Protein AF-A0A0F9CHX7-F1 (afdb_monomer)

Sequence (173 aa):
MADRIAWSENNPEAFAGLHNLRKRIVVIFDEASRIADKIWEVTDGALTDENTEIIWLAFGNPTRNTGRFKECFGRLKHRWKTFQIDSRTVEGTNKEQIAKEVEDYGGENEDHVKIWIRGLFPSQSSRQFIPSDLVEAARKYKALAYDTLPKILSVDVARFGDDQTVIGTRQGR

Nearest PDB structures (foldseek):
  5oe8-assembly2_B  TM=7.109E-01  e=9.952E-02  Deep-sea thermophilic phage D6E
  5oeb-assembly6_F  TM=6.816E-01  e=3.304E-01  Deep-sea thermophilic phage D6E
  5m3k-assembly1_A  TM=2.880E-01  e=4.996E+00  Pseudomonas fluorescens

Secondary structure (DSSP, 8-state):
--------TT-GGGGTT---TTSEEEEEESSTTTS-HHHHHHHHHHT--TT-EEEEEE-S----SSSHHHHHHTTTGGG-------GGGSTT--HHHHHHHHHHTTSTTSHHHHHHTS----S--TT-SS-HHHHHHHHH---TTGGGSPEEEEEE---SSSPPPEEEEEE--

Structure (mmCIF, N/CA/C/O backbone):
data_AF-A0A0F9CHX7-F1
#
_entry.id   AF-A0A0F9CHX7-F1
#
loop_
_atom_site.group_PDB
_atom_site.id
_atom_site.type_symbol
_atom_site.label_atom_id
_atom_site.label_alt_id
_atom_site.label_comp_id
_atom_site.label_asym_id
_atom_site.label_entity_id
_atom_site.label_seq_id
_atom_site.pdbx_PDB_ins_code
_atom_site.Cartn_x
_atom_site.Cartn_y
_atom_site.Cartn_z
_atom_site.occupancy
_atom_site.B_iso_or_equiv
_atom_site.auth_seq_id
_atom_site.auth_comp_id
_atom_site.auth_asym_id
_atom_site.auth_atom_id
_atom_site.pdbx_PDB_model_num
ATOM 1 N N . MET A 1 1 ? -9.744 11.453 29.120 1.00 34.69 1 MET A N 1
ATOM 2 C CA . MET A 1 1 ? -9.101 10.187 29.523 1.00 34.69 1 MET A CA 1
ATOM 3 C C . MET A 1 1 ? -8.847 9.415 28.241 1.00 34.69 1 MET A C 1
ATOM 5 O O . MET A 1 1 ? -9.799 9.216 27.500 1.00 34.69 1 MET A O 1
ATOM 9 N N . ALA A 1 2 ? -7.585 9.161 27.898 1.00 38.44 2 ALA A N 1
ATOM 10 C CA . ALA A 1 2 ? -7.207 8.426 26.694 1.00 38.44 2 ALA A CA 1
ATOM 11 C C . ALA A 1 2 ? -6.708 7.055 27.146 1.00 38.44 2 ALA A C 1
ATOM 13 O O . ALA A 1 2 ? -5.651 6.980 27.776 1.00 38.44 2 ALA A O 1
ATOM 14 N N . ASP A 1 3 ? -7.489 6.010 26.883 1.00 39.06 3 ASP A N 1
ATOM 15 C CA . ASP A 1 3 ? -7.063 4.642 27.150 1.00 39.06 3 ASP A CA 1
ATOM 16 C C . ASP A 1 3 ? -6.022 4.242 26.107 1.00 39.06 3 ASP A C 1
ATOM 18 O O . ASP A 1 3 ? -6.258 4.293 24.900 1.00 39.06 3 ASP A O 1
ATOM 22 N N . ARG A 1 4 ? -4.824 3.914 26.592 1.00 43.19 4 ARG A N 1
ATOM 23 C CA . ARG A 1 4 ? -3.695 3.460 25.782 1.00 43.19 4 ARG A CA 1
ATOM 24 C C . ARG A 1 4 ? -3.488 1.985 26.072 1.00 43.19 4 ARG A C 1
ATOM 26 O O . ARG A 1 4 ? -2.880 1.637 27.078 1.00 43.19 4 ARG A O 1
ATOM 33 N N . ILE A 1 5 ? -4.015 1.131 25.204 1.00 49.69 5 ILE A N 1
ATOM 34 C CA . ILE A 1 5 ? -3.837 -0.317 25.295 1.00 49.69 5 ILE A CA 1
ATOM 35 C C . ILE A 1 5 ? -2.722 -0.702 24.319 1.00 49.69 5 ILE A C 1
ATOM 37 O O . ILE A 1 5 ? -2.861 -0.516 23.112 1.00 49.69 5 ILE A O 1
ATOM 41 N N . ALA A 1 6 ? -1.599 -1.195 24.845 1.00 45.97 6 ALA A N 1
ATOM 42 C CA . ALA A 1 6 ? -0.525 -1.773 24.041 1.00 45.97 6 ALA A CA 1
ATOM 43 C C . ALA A 1 6 ? -0.896 -3.214 23.653 1.00 45.97 6 ALA A C 1
ATOM 45 O O . ALA A 1 6 ? -1.376 -3.978 24.491 1.00 45.97 6 ALA A O 1
ATOM 46 N N . TRP A 1 7 ? -0.704 -3.573 22.382 1.00 53.59 7 TRP A N 1
ATOM 47 C CA . TRP A 1 7 ? -1.154 -4.855 21.836 1.00 53.59 7 TRP A CA 1
ATOM 48 C C . TRP A 1 7 ? -0.125 -5.974 22.068 1.00 53.59 7 TRP A C 1
ATOM 50 O O . TRP A 1 7 ? 1.079 -5.744 21.959 1.00 53.59 7 TRP A O 1
ATOM 60 N N . SER A 1 8 ? -0.593 -7.196 22.340 1.00 43.31 8 SER A N 1
ATOM 61 C CA . SER A 1 8 ? 0.200 -8.425 22.210 1.00 43.31 8 SER A CA 1
ATOM 62 C C . SER A 1 8 ? -0.628 -9.484 21.484 1.00 43.31 8 SER A C 1
ATOM 64 O O . SER A 1 8 ? -1.848 -9.527 21.639 1.00 43.31 8 SER A O 1
ATOM 66 N N . GLU A 1 9 ? 0.033 -10.345 20.707 1.00 47.56 9 GLU A N 1
ATOM 67 C CA . GLU A 1 9 ? -0.579 -11.428 19.912 1.00 47.56 9 GLU A CA 1
ATOM 68 C C . GLU A 1 9 ? -1.498 -12.352 20.727 1.00 47.56 9 GLU A C 1
ATOM 70 O O . GLU A 1 9 ? -2.422 -12.959 20.188 1.00 47.56 9 GLU A O 1
ATOM 75 N N . ASN A 1 10 ? -1.301 -12.375 22.046 1.00 46.16 10 ASN A N 1
ATOM 76 C CA . ASN A 1 10 ? -2.033 -13.204 22.991 1.00 46.16 10 ASN A CA 1
ATOM 77 C C . ASN A 1 10 ? -3.278 -12.535 23.594 1.00 46.16 10 ASN A C 1
ATOM 79 O O . ASN A 1 10 ? -3.946 -13.177 24.399 1.00 46.16 10 ASN A O 1
ATOM 83 N N . ASN A 1 11 ? -3.595 -11.272 23.269 1.00 48.84 11 ASN A N 1
ATOM 84 C CA . ASN A 1 11 ? -4.742 -10.590 23.884 1.00 48.84 11 ASN A CA 1
ATOM 85 C C . ASN A 1 11 ? -5.607 -9.743 22.919 1.00 48.84 11 ASN A C 1
ATOM 87 O O . ASN A 1 11 ? -5.777 -8.538 23.128 1.00 48.84 11 ASN A O 1
ATOM 91 N N . PRO A 1 12 ? -6.183 -10.352 21.863 1.00 50.16 12 PRO A N 1
ATOM 92 C CA . PRO A 1 12 ? -7.081 -9.669 20.925 1.00 50.16 12 PRO A CA 1
ATOM 93 C C . PRO A 1 12 ? -8.425 -9.233 21.545 1.00 50.16 12 PRO A C 1
ATOM 95 O O . PRO A 1 12 ? -9.064 -8.321 21.025 1.00 50.16 12 PRO A O 1
ATOM 98 N N . GLU A 1 13 ? -8.858 -9.840 22.656 1.00 44.09 13 GLU A N 1
ATOM 99 C CA . GLU A 1 13 ? -10.178 -9.599 23.271 1.00 44.09 13 GLU A CA 1
ATOM 100 C C . GLU A 1 13 ? -10.299 -8.254 24.002 1.00 44.09 13 GLU A C 1
ATOM 102 O O . GLU A 1 13 ? -11.408 -7.750 24.179 1.00 44.09 13 GLU A O 1
ATOM 107 N N . ALA A 1 14 ? -9.179 -7.618 24.365 1.00 49.12 14 ALA A N 1
ATOM 108 C CA . ALA A 1 14 ? -9.171 -6.342 25.089 1.00 49.12 14 ALA A CA 1
ATOM 109 C C . ALA A 1 14 ? -9.849 -5.184 24.322 1.00 49.12 14 ALA A C 1
ATOM 111 O O . ALA A 1 14 ? -10.151 -4.148 24.912 1.00 49.12 14 ALA A O 1
ATOM 112 N N . PHE A 1 15 ? -10.098 -5.350 23.018 1.00 49.56 15 PHE A N 1
ATOM 113 C CA . PHE A 1 15 ? -10.690 -4.327 22.156 1.00 49.56 15 PHE A CA 1
ATOM 114 C C . PHE A 1 15 ? -12.214 -4.462 21.985 1.00 49.56 15 PHE A C 1
ATOM 116 O O . PHE A 1 15 ? -12.889 -3.464 21.747 1.00 49.56 15 PHE A O 1
ATOM 123 N N . ALA A 1 16 ? -12.780 -5.665 22.149 1.00 46.00 16 ALA A N 1
ATOM 124 C CA . ALA A 1 16 ? -14.199 -5.933 21.877 1.00 46.00 16 ALA A CA 1
ATOM 125 C C . ALA A 1 16 ? -15.165 -5.275 22.887 1.00 46.00 16 ALA A C 1
ATOM 127 O O . ALA A 1 16 ? -16.362 -5.189 22.633 1.00 46.00 16 ALA A O 1
ATOM 128 N N . GLY A 1 17 ? -14.653 -4.806 24.031 1.00 44.22 17 GLY A N 1
ATOM 129 C CA . GLY A 1 17 ? -15.446 -4.228 25.122 1.00 44.22 17 GLY A CA 1
ATOM 130 C C . GLY A 1 17 ? -15.518 -2.699 25.157 1.00 44.22 17 GLY A C 1
ATOM 131 O O . GLY A 1 17 ? -16.089 -2.145 26.098 1.00 44.22 17 GLY A O 1
ATOM 132 N N . LEU A 1 18 ? -14.935 -1.990 24.187 1.00 51.56 18 LEU A N 1
ATOM 133 C CA . LEU A 1 18 ? -14.929 -0.526 24.180 1.00 51.56 18 LEU A CA 1
ATOM 134 C C . LEU A 1 18 ? -16.285 0.035 23.708 1.00 51.56 18 LEU A C 1
ATOM 136 O O . LEU A 1 18 ? -16.424 0.500 22.582 1.00 51.56 18 LEU A O 1
ATOM 140 N N . HIS A 1 19 ? -17.280 0.033 24.601 1.00 46.84 19 HIS A N 1
ATOM 141 C CA . HIS A 1 19 ? -18.497 0.843 24.479 1.00 46.84 19 HIS A CA 1
ATOM 142 C C . HIS A 1 19 ? -18.114 2.334 24.495 1.00 46.84 19 HIS A C 1
ATOM 144 O O . HIS A 1 19 ? -17.964 2.944 25.557 1.00 46.84 19 HIS A O 1
ATOM 150 N N . ASN A 1 20 ? -17.914 2.919 23.313 1.00 53.94 20 ASN A N 1
ATOM 151 C CA . ASN A 1 20 ? -17.310 4.240 23.138 1.00 53.94 20 ASN A CA 1
ATOM 152 C C . ASN A 1 20 ? -18.245 5.281 22.511 1.00 53.94 20 ASN A C 1
ATOM 154 O O . ASN A 1 20 ? -17.758 6.338 22.114 1.00 53.94 20 ASN A O 1
ATOM 158 N N . LEU A 1 21 ? -19.564 5.042 22.520 1.00 49.69 21 LEU A N 1
ATOM 159 C CA . LEU A 1 21 ? -20.617 5.981 22.111 1.00 49.69 21 LEU A CA 1
ATOM 160 C C . LEU A 1 21 ? -20.237 7.449 22.402 1.00 49.69 21 LEU A C 1
ATOM 162 O O . LEU A 1 21 ? -20.173 7.876 23.560 1.00 49.69 21 LEU A O 1
ATOM 166 N N . ARG A 1 22 ? -20.018 8.222 21.324 1.00 55.50 22 ARG A N 1
ATOM 167 C CA . ARG A 1 22 ? -19.648 9.659 21.287 1.00 55.50 22 ARG A CA 1
ATOM 168 C C . ARG A 1 22 ? -18.199 10.029 21.638 1.00 55.50 22 ARG A C 1
ATOM 170 O O . ARG A 1 22 ? -17.910 11.213 21.823 1.00 55.50 22 ARG A O 1
ATOM 177 N N . LYS A 1 23 ? -17.274 9.076 21.734 1.00 68.69 23 LYS A N 1
ATOM 178 C CA . LYS A 1 23 ? -15.835 9.344 21.910 1.00 68.69 23 LYS A CA 1
ATOM 179 C C . LYS A 1 23 ? -15.087 9.196 20.582 1.00 68.69 23 LYS A C 1
ATOM 181 O O . LYS A 1 23 ? -15.638 8.744 19.586 1.00 68.69 23 LYS A O 1
ATOM 186 N N . ARG A 1 24 ? -13.824 9.631 20.558 1.00 75.12 24 ARG A N 1
ATOM 187 C CA . ARG A 1 24 ? -12.912 9.398 19.430 1.00 75.12 24 ARG A CA 1
ATOM 188 C C . ARG A 1 24 ? -12.082 8.158 19.704 1.00 75.12 24 ARG A C 1
ATOM 190 O O . ARG A 1 24 ? -11.469 8.078 20.769 1.00 75.12 24 ARG A O 1
ATOM 197 N N . ILE A 1 25 ? -12.014 7.249 18.743 1.00 81.00 25 ILE A N 1
ATOM 198 C CA . ILE A 1 25 ? -11.085 6.122 18.775 1.00 81.00 25 ILE A CA 1
ATOM 199 C C . ILE A 1 25 ? -9.939 6.441 17.825 1.00 81.00 25 ILE A C 1
ATOM 201 O O . ILE A 1 25 ? -10.162 6.744 16.655 1.00 81.00 25 ILE A O 1
ATOM 205 N N . VAL A 1 26 ? -8.709 6.373 18.332 1.00 85.94 26 VAL A N 1
ATOM 206 C CA . VAL A 1 26 ? -7.505 6.513 17.513 1.00 85.94 26 VAL A CA 1
ATOM 207 C C . VAL A 1 26 ? -6.756 5.192 17.542 1.00 85.94 26 VAL A C 1
ATOM 209 O O . VAL A 1 26 ? -6.293 4.768 18.599 1.00 85.94 26 VAL A O 1
ATOM 212 N N . VAL A 1 27 ? -6.636 4.554 16.382 1.00 88.88 27 VAL A N 1
ATOM 213 C CA . VAL A 1 27 ? -5.832 3.344 16.200 1.00 88.88 27 VAL A CA 1
ATOM 214 C C . VAL A 1 27 ? -4.592 3.706 15.409 1.00 88.88 27 VAL A C 1
ATOM 216 O O . VAL A 1 27 ? -4.687 4.325 14.350 1.00 88.88 27 VAL A O 1
ATOM 219 N N . ILE A 1 28 ? -3.429 3.320 15.925 1.00 91.88 28 ILE A N 1
ATOM 220 C CA . ILE A 1 28 ? -2.144 3.590 15.293 1.00 91.88 28 ILE A CA 1
ATOM 221 C C . ILE A 1 28 ? -1.411 2.277 15.075 1.00 91.88 28 ILE A C 1
ATOM 223 O O . ILE A 1 28 ? -1.062 1.587 16.029 1.00 91.88 28 ILE A O 1
ATOM 227 N N . PHE A 1 29 ? -1.178 1.956 13.810 1.00 94.19 29 PHE A N 1
ATOM 228 C CA . PHE A 1 29 ? -0.347 0.846 13.376 1.00 94.19 29 PHE A CA 1
ATOM 229 C C . PHE A 1 29 ? 1.001 1.388 12.918 1.00 94.19 29 PHE A C 1
ATOM 231 O O . PHE A 1 29 ? 1.084 2.040 11.875 1.00 94.19 29 PHE A O 1
ATOM 238 N N . ASP A 1 30 ? 2.032 1.092 13.704 1.00 92.94 30 ASP A N 1
ATOM 239 C CA . ASP A 1 30 ? 3.429 1.267 13.319 1.00 92.94 30 ASP A CA 1
ATOM 240 C C . ASP A 1 30 ? 3.961 -0.023 12.678 1.00 92.94 30 ASP A C 1
ATOM 242 O O . ASP A 1 30 ? 3.494 -1.119 12.987 1.00 92.94 30 ASP A O 1
ATOM 246 N N . GLU A 1 31 ? 4.896 0.105 11.740 1.00 93.44 31 GLU A N 1
ATOM 247 C CA . GLU A 1 31 ? 5.365 -0.979 10.870 1.00 93.44 31 GLU A CA 1
ATOM 248 C C . GLU A 1 31 ? 4.225 -1.820 10.260 1.00 93.44 31 GLU A C 1
ATOM 250 O O . GLU A 1 31 ? 4.291 -3.050 10.161 1.00 93.44 31 GLU A O 1
ATOM 255 N N . ALA A 1 32 ? 3.171 -1.147 9.798 1.00 94.31 32 ALA A N 1
ATOM 256 C CA . ALA A 1 32 ? 1.907 -1.758 9.396 1.00 94.31 32 ALA A CA 1
ATOM 257 C C . ALA A 1 32 ? 2.040 -2.889 8.354 1.00 94.31 32 ALA A C 1
ATOM 259 O O . ALA A 1 32 ? 1.231 -3.815 8.335 1.00 94.31 32 ALA A O 1
ATOM 260 N N . SER A 1 33 ? 3.085 -2.870 7.520 1.00 92.75 33 SER A N 1
ATOM 261 C CA . SER A 1 33 ? 3.376 -3.941 6.555 1.00 92.75 33 SER A CA 1
ATOM 262 C C . SER A 1 33 ? 3.723 -5.293 7.196 1.00 92.75 33 SER A C 1
ATOM 264 O O . SER A 1 33 ? 3.651 -6.311 6.505 1.00 92.75 33 SER A O 1
ATOM 266 N N . ARG A 1 34 ? 4.155 -5.325 8.462 1.00 90.50 34 ARG A N 1
ATOM 267 C CA . ARG A 1 34 ? 4.530 -6.556 9.179 1.00 90.50 34 ARG A CA 1
ATOM 268 C C . ARG A 1 34 ? 3.408 -7.104 10.056 1.00 90.50 34 ARG A C 1
ATOM 270 O O . ARG A 1 34 ? 3.425 -8.303 10.339 1.00 90.50 34 ARG A O 1
ATOM 277 N N . ILE A 1 35 ? 2.444 -6.260 10.424 1.00 91.25 35 ILE A N 1
ATOM 278 C CA . ILE A 1 35 ? 1.266 -6.630 11.214 1.00 91.25 35 ILE A CA 1
ATOM 279 C C . ILE A 1 35 ? 0.466 -7.706 10.469 1.00 91.25 35 ILE A C 1
ATOM 281 O O . ILE A 1 35 ? 0.143 -7.545 9.292 1.00 91.25 35 ILE A O 1
ATOM 285 N N . ALA A 1 36 ? 0.162 -8.808 11.157 1.00 91.00 36 ALA A N 1
ATOM 286 C CA . ALA A 1 36 ? -0.567 -9.939 10.594 1.00 91.00 36 ALA A CA 1
ATOM 287 C C . ALA A 1 36 ? -2.021 -9.575 10.249 1.00 91.00 36 ALA A C 1
ATOM 289 O O . ALA A 1 36 ? -2.681 -8.875 11.015 1.00 91.00 36 ALA A O 1
ATOM 290 N N . ASP A 1 37 ? -2.541 -10.110 9.140 1.00 91.88 37 ASP A N 1
ATOM 291 C CA . ASP A 1 37 ? -3.883 -9.797 8.617 1.00 91.88 37 ASP A CA 1
ATOM 292 C C . ASP A 1 37 ? -4.999 -10.024 9.651 1.00 91.88 37 ASP A C 1
ATOM 294 O O . ASP A 1 37 ? -5.898 -9.197 9.777 1.00 91.88 37 ASP A O 1
ATOM 298 N N . LYS A 1 38 ? -4.874 -11.053 10.498 1.00 87.69 38 LYS A N 1
ATOM 299 C CA . LYS A 1 38 ? -5.817 -11.326 11.595 1.00 87.69 38 LYS A CA 1
ATOM 300 C C . LYS A 1 38 ? -5.978 -10.145 12.564 1.00 87.69 38 LYS A C 1
ATOM 302 O O . LYS A 1 38 ? -7.068 -9.901 13.068 1.00 87.69 38 LYS A O 1
ATOM 307 N N . ILE A 1 39 ? -4.909 -9.392 12.825 1.00 86.94 39 ILE A N 1
ATOM 308 C CA . ILE A 1 39 ? -4.949 -8.217 13.712 1.00 86.94 39 ILE A CA 1
ATOM 309 C C . ILE A 1 39 ? -5.779 -7.107 13.068 1.00 86.94 39 ILE A C 1
ATOM 311 O O . ILE A 1 39 ? -6.576 -6.446 13.735 1.00 86.94 39 ILE A O 1
ATOM 315 N N . TRP A 1 40 ? -5.627 -6.925 11.757 1.00 92.06 40 TRP A N 1
ATOM 316 C CA . TRP A 1 40 ? -6.438 -5.981 11.006 1.00 92.06 40 TRP A CA 1
ATOM 317 C C . TRP A 1 40 ? -7.912 -6.371 10.996 1.00 92.06 40 TRP A C 1
ATOM 319 O O . TRP A 1 40 ? -8.748 -5.492 11.150 1.00 92.06 40 TRP A O 1
ATOM 329 N N . GLU A 1 41 ? -8.233 -7.656 10.833 1.00 88.75 41 GLU A N 1
ATOM 330 C CA . GLU A 1 41 ? -9.614 -8.156 10.861 1.00 88.75 41 GLU A CA 1
ATOM 331 C C . GLU A 1 41 ? -10.275 -7.917 12.222 1.00 88.75 41 GLU A C 1
ATOM 333 O O . GLU A 1 41 ? -11.380 -7.381 12.284 1.00 88.75 41 GLU A O 1
ATOM 338 N N . VAL A 1 42 ? -9.575 -8.241 13.316 1.00 85.25 42 VAL A N 1
ATOM 339 C CA . VAL A 1 42 ? -10.058 -7.980 14.683 1.00 85.25 42 VAL A CA 1
ATOM 340 C C . VAL A 1 42 ? -10.280 -6.484 14.906 1.00 85.25 42 VAL A C 1
ATOM 342 O O . VAL A 1 42 ? -11.294 -6.086 15.475 1.00 85.25 42 VAL A O 1
ATOM 345 N N . THR A 1 43 ? -9.356 -5.649 14.426 1.00 86.75 43 THR A N 1
ATOM 346 C CA . THR A 1 43 ? -9.459 -4.190 14.549 1.00 86.75 43 THR A CA 1
ATOM 347 C C . THR A 1 43 ? -10.638 -3.650 13.740 1.00 86.75 43 THR A C 1
ATOM 349 O O . THR A 1 43 ? -11.426 -2.877 14.269 1.00 86.75 43 THR A O 1
ATOM 352 N N . ASP A 1 44 ? -10.812 -4.089 12.492 1.00 87.00 44 ASP A N 1
ATOM 353 C CA . ASP A 1 44 ? -11.935 -3.684 11.633 1.00 87.00 44 ASP A CA 1
ATOM 354 C C . ASP A 1 44 ? -13.281 -4.063 12.274 1.00 87.00 44 ASP A C 1
ATOM 356 O O . ASP A 1 44 ? -14.194 -3.243 12.319 1.00 87.00 44 ASP A O 1
ATOM 360 N N . GLY A 1 45 ? -13.383 -5.266 12.854 1.00 83.44 45 GLY A N 1
ATOM 361 C CA . GLY A 1 45 ? -14.586 -5.722 13.555 1.00 83.44 45 GLY A CA 1
ATOM 362 C C . GLY A 1 45 ? -14.909 -4.909 14.810 1.00 83.44 45 GLY A C 1
ATOM 363 O O . GLY A 1 45 ? -16.076 -4.623 15.080 1.00 83.44 45 GLY A O 1
ATOM 364 N N . ALA A 1 46 ? -13.890 -4.489 15.557 1.00 79.38 46 ALA A N 1
ATOM 365 C CA . ALA A 1 46 ? -14.079 -3.742 16.794 1.00 79.38 46 ALA A CA 1
ATOM 366 C C . ALA A 1 46 ? -14.288 -2.227 16.585 1.00 79.38 46 ALA A C 1
ATOM 368 O O . ALA A 1 46 ? -14.685 -1.519 17.508 1.00 79.38 46 ALA A O 1
ATOM 369 N N . LEU A 1 47 ? -14.068 -1.725 15.367 1.00 79.44 47 LEU A N 1
ATOM 370 C CA . LEU A 1 47 ? -14.299 -0.334 14.965 1.00 79.44 47 LEU A CA 1
ATOM 371 C C . LEU A 1 47 ? -15.688 -0.119 14.329 1.00 79.44 47 LEU A C 1
ATOM 373 O O . LEU A 1 47 ? -15.862 0.753 13.484 1.00 79.44 47 LEU A O 1
ATOM 377 N N . THR A 1 48 ? -16.692 -0.901 14.726 1.00 71.62 48 THR A N 1
ATOM 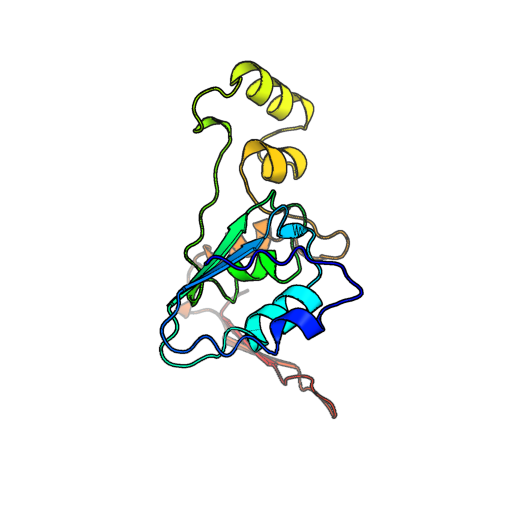378 C CA . THR A 1 48 ? -18.053 -0.860 14.151 1.00 71.62 48 THR A CA 1
ATOM 379 C C . THR A 1 48 ? -19.071 -0.070 14.988 1.00 71.62 48 THR A C 1
ATOM 381 O O . THR A 1 48 ? -20.271 -0.161 14.745 1.00 71.62 48 THR A O 1
ATOM 384 N N . ASP A 1 49 ? -18.612 0.731 15.954 1.00 70.56 49 ASP A N 1
ATOM 385 C CA . ASP A 1 49 ? -19.478 1.471 16.882 1.00 70.56 49 ASP A CA 1
ATOM 386 C C . ASP A 1 49 ? -20.181 2.676 16.224 1.00 70.56 49 ASP A C 1
ATOM 388 O O . ASP A 1 49 ? -19.565 3.489 15.525 1.00 70.56 49 ASP A O 1
ATOM 392 N N . GLU A 1 50 ? -21.485 2.819 16.470 1.00 65.81 50 GLU A N 1
ATOM 393 C CA . GLU A 1 50 ? -22.286 3.918 15.932 1.00 65.81 50 GLU A CA 1
ATOM 394 C C . GLU A 1 50 ? -22.000 5.234 16.670 1.00 65.81 50 GLU A C 1
ATOM 396 O O . GLU A 1 50 ? -21.882 5.287 17.893 1.00 65.81 50 GLU A O 1
ATOM 401 N N . ASN A 1 51 ? -21.977 6.349 15.930 1.00 67.06 51 ASN A N 1
ATOM 402 C CA . ASN A 1 51 ? -21.727 7.695 16.471 1.00 67.06 51 ASN A CA 1
ATOM 403 C C . ASN A 1 51 ? -20.352 7.867 17.151 1.00 67.06 51 ASN A C 1
ATOM 405 O O . ASN A 1 51 ? -20.204 8.700 18.053 1.00 67.06 51 ASN A O 1
ATOM 409 N N . THR A 1 52 ? -19.349 7.118 16.694 1.00 71.69 52 THR A N 1
ATOM 410 C CA . THR A 1 52 ? -17.964 7.185 17.170 1.00 71.69 52 THR A CA 1
ATOM 411 C C . THR A 1 52 ? -17.050 7.653 16.034 1.00 71.69 52 THR A C 1
ATOM 413 O O . THR A 1 52 ? -17.103 7.148 14.915 1.00 71.69 52 THR A O 1
ATOM 416 N N . GLU A 1 53 ? -16.225 8.671 16.291 1.00 78.62 53 GLU A N 1
ATOM 417 C CA . GLU A 1 53 ? -15.262 9.169 15.300 1.00 78.62 53 GLU A CA 1
ATOM 418 C C . GLU A 1 53 ? -14.006 8.293 15.355 1.00 78.62 53 GLU A C 1
ATOM 420 O O . GLU A 1 53 ? -13.303 8.257 16.368 1.00 78.62 53 GLU A O 1
ATOM 425 N N . ILE A 1 54 ? -13.738 7.572 14.267 1.00 84.19 54 ILE A N 1
ATOM 426 C CA . ILE A 1 54 ? -12.640 6.609 14.178 1.00 84.19 54 ILE A CA 1
ATOM 427 C C . ILE A 1 54 ? -11.529 7.187 13.308 1.00 84.19 54 ILE A C 1
ATOM 429 O O . ILE A 1 54 ? -11.728 7.489 12.132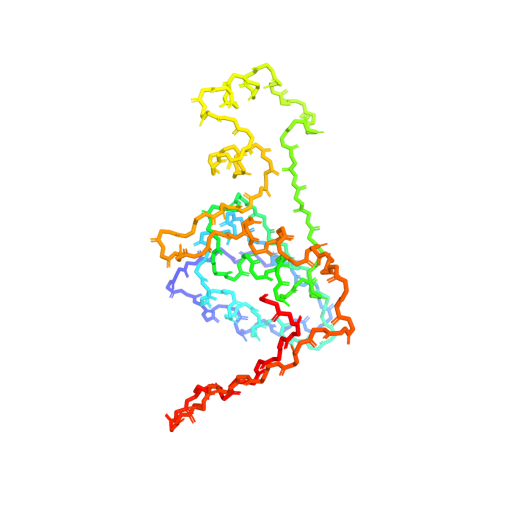 1.00 84.19 54 ILE A O 1
ATOM 433 N N . ILE A 1 55 ? -10.337 7.298 13.884 1.00 88.38 55 ILE A N 1
ATOM 434 C CA . ILE A 1 55 ? -9.116 7.693 13.188 1.00 88.38 55 ILE A CA 1
ATOM 435 C C . ILE A 1 55 ? -8.169 6.499 13.211 1.00 88.38 55 ILE A C 1
ATOM 437 O O . ILE A 1 55 ? -7.531 6.220 14.224 1.00 88.38 55 ILE A O 1
ATOM 441 N N . TRP A 1 56 ? -8.067 5.793 12.087 1.00 92.06 56 TRP A N 1
ATOM 442 C CA . TRP A 1 56 ? -7.125 4.690 11.930 1.00 92.06 56 TRP A CA 1
ATOM 443 C C . TRP A 1 56 ? -5.948 5.127 11.063 1.00 92.06 56 TRP A C 1
ATOM 445 O O . TRP A 1 56 ? -6.091 5.412 9.875 1.00 92.06 56 TRP A O 1
ATOM 455 N N . LEU A 1 57 ? -4.773 5.194 11.680 1.00 94.88 57 LEU A N 1
ATOM 456 C CA . LEU A 1 57 ? -3.511 5.517 11.035 1.00 94.88 57 LEU A CA 1
ATOM 457 C C . LEU A 1 57 ? -2.684 4.243 10.897 1.00 94.88 57 LEU A C 1
ATOM 459 O O . LEU A 1 57 ? -2.484 3.523 11.870 1.00 94.88 57 LEU A O 1
ATOM 463 N N . ALA A 1 58 ? -2.186 3.986 9.694 1.00 95.81 58 ALA A N 1
ATOM 464 C CA . ALA A 1 58 ? -1.277 2.884 9.426 1.00 95.81 58 ALA A CA 1
ATOM 465 C C . ALA A 1 58 ? -0.074 3.399 8.644 1.00 95.81 58 ALA A C 1
ATOM 467 O O . ALA A 1 58 ? -0.224 3.898 7.527 1.00 95.81 58 ALA A O 1
ATOM 468 N N . PHE A 1 59 ? 1.110 3.282 9.235 1.00 94.94 59 PHE A N 1
ATOM 469 C CA . PHE A 1 59 ? 2.367 3.720 8.646 1.00 94.94 59 PHE A CA 1
ATOM 470 C C . PHE A 1 59 ? 3.436 2.637 8.761 1.00 94.94 59 PHE A C 1
ATOM 472 O O . PHE A 1 59 ? 3.347 1.717 9.569 1.00 94.94 59 PHE A O 1
ATOM 479 N N . GLY A 1 60 ? 4.434 2.724 7.889 1.00 94.38 60 GLY A N 1
ATOM 480 C CA . GLY A 1 60 ? 5.545 1.787 7.833 1.00 94.38 60 GLY A CA 1
ATOM 481 C C . GLY A 1 60 ? 6.030 1.565 6.409 1.00 94.38 60 GLY A C 1
ATOM 482 O O . GLY A 1 60 ? 5.348 1.901 5.437 1.00 94.38 60 GLY A O 1
ATOM 483 N N . ASN A 1 61 ? 7.209 0.963 6.292 1.00 95.12 61 ASN A N 1
ATOM 484 C CA . ASN A 1 61 ? 7.791 0.668 4.990 1.00 95.12 61 ASN A CA 1
ATOM 485 C C . ASN A 1 61 ? 7.027 -0.479 4.310 1.00 95.12 61 ASN A C 1
ATOM 487 O O . ASN A 1 61 ? 6.733 -1.489 4.963 1.00 95.12 61 ASN A O 1
ATOM 491 N N . PRO A 1 62 ? 6.714 -0.366 3.008 1.00 94.19 62 PRO A N 1
ATOM 492 C CA . PRO A 1 62 ? 5.879 -1.314 2.270 1.00 94.19 62 PRO A CA 1
ATOM 493 C C . PRO A 1 62 ? 6.640 -2.600 1.899 1.00 94.19 62 PRO A C 1
ATOM 495 O O . PRO A 1 62 ? 6.739 -2.969 0.737 1.00 94.19 62 PRO A O 1
ATOM 498 N N . THR A 1 63 ? 7.192 -3.294 2.893 1.00 92.81 63 THR A N 1
ATOM 499 C CA . THR A 1 63 ? 8.104 -4.443 2.727 1.00 92.81 63 THR A CA 1
ATOM 500 C C . THR A 1 63 ? 7.454 -5.701 2.145 1.00 92.81 63 THR A C 1
ATOM 502 O O . THR A 1 63 ? 8.160 -6.571 1.640 1.00 92.81 63 THR A O 1
ATOM 505 N N . ARG A 1 64 ? 6.123 -5.827 2.210 1.00 89.56 64 ARG A N 1
ATOM 506 C CA . ARG A 1 64 ? 5.372 -6.974 1.677 1.00 89.56 64 ARG A CA 1
ATOM 507 C C . ARG A 1 64 ? 4.432 -6.521 0.570 1.00 89.56 64 ARG A C 1
ATOM 509 O O . ARG A 1 64 ? 3.603 -5.642 0.784 1.00 89.56 64 ARG A O 1
ATOM 516 N N . ASN A 1 65 ? 4.494 -7.161 -0.597 1.00 88.12 65 ASN A N 1
ATOM 517 C CA . ASN A 1 65 ? 3.564 -6.888 -1.700 1.00 88.12 65 ASN A CA 1
ATOM 518 C C . ASN A 1 65 ? 2.208 -7.612 -1.577 1.00 88.12 65 ASN A C 1
ATOM 520 O O . ASN A 1 65 ? 1.413 -7.594 -2.514 1.00 88.12 65 ASN A O 1
ATOM 524 N N . THR A 1 66 ? 1.953 -8.251 -0.439 1.00 88.69 66 THR A N 1
ATOM 525 C CA . THR A 1 66 ? 0.717 -8.959 -0.092 1.00 88.69 66 THR A CA 1
ATOM 526 C C . THR A 1 66 ? 0.306 -8.590 1.334 1.00 88.69 66 THR A C 1
ATOM 528 O O . THR A 1 66 ? 1.068 -7.947 2.060 1.00 88.69 66 THR A O 1
ATOM 531 N N . GLY A 1 67 ? -0.904 -8.986 1.725 1.00 90.94 67 GLY A N 1
ATOM 532 C CA . GLY A 1 67 ? -1.460 -8.714 3.048 1.00 90.94 67 GLY A CA 1
ATOM 533 C C . GLY A 1 67 ? -2.215 -7.390 3.131 1.00 90.94 67 GLY A C 1
ATOM 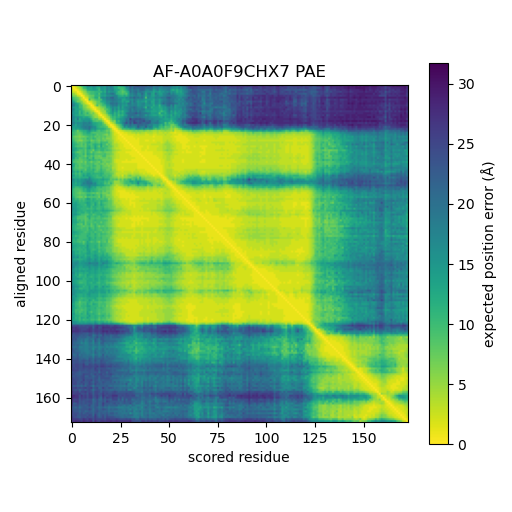534 O O . GLY A 1 67 ? -2.258 -6.583 2.194 1.00 90.94 67 GLY A O 1
ATOM 535 N N . ARG A 1 68 ? -2.832 -7.163 4.285 1.00 94.12 68 ARG A N 1
ATOM 536 C CA . ARG A 1 68 ? -3.869 -6.151 4.476 1.00 94.12 68 ARG A CA 1
ATOM 537 C C . ARG A 1 68 ? -3.372 -4.716 4.324 1.00 94.12 68 ARG A C 1
ATOM 539 O O . ARG A 1 68 ? -4.114 -3.878 3.806 1.00 94.12 68 ARG A O 1
ATOM 546 N N . PHE A 1 69 ? -2.115 -4.441 4.681 1.00 95.69 69 PHE A N 1
ATOM 547 C CA . PHE A 1 69 ? -1.496 -3.131 4.456 1.00 95.69 69 PHE A CA 1
ATOM 548 C C . PHE A 1 69 ? -1.368 -2.804 2.963 1.00 95.69 69 PHE A C 1
ATOM 550 O O . PHE A 1 69 ? -1.707 -1.698 2.548 1.00 95.69 69 PHE A O 1
ATOM 557 N N . LYS A 1 70 ? -0.960 -3.772 2.125 1.00 94.69 70 LYS A N 1
ATOM 558 C CA . LYS A 1 70 ? -0.919 -3.590 0.664 1.00 94.69 70 LYS A CA 1
ATOM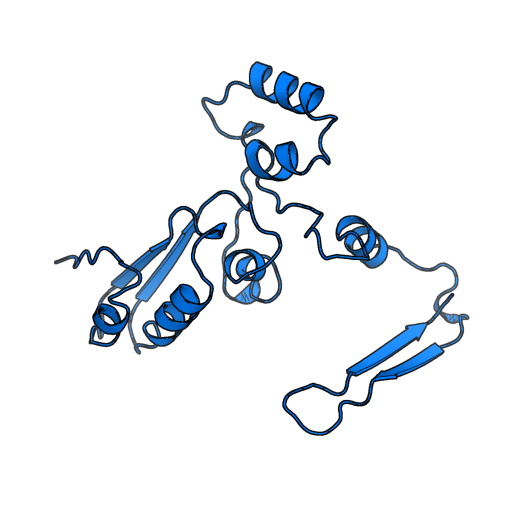 559 C C . LYS A 1 70 ? -2.307 -3.296 0.107 1.00 94.69 70 LYS A C 1
ATOM 561 O O . LYS A 1 70 ? -2.454 -2.451 -0.779 1.00 94.69 70 LYS A O 1
ATOM 566 N N . GLU A 1 71 ? -3.330 -3.971 0.625 1.00 94.75 71 GLU A N 1
ATOM 567 C CA . GLU A 1 71 ? -4.702 -3.780 0.165 1.00 94.75 71 GLU A CA 1
ATOM 568 C C . GLU A 1 71 ? -5.238 -2.370 0.422 1.00 94.75 71 GLU A C 1
ATOM 570 O O . GLU A 1 71 ? -6.044 -1.898 -0.385 1.00 94.75 71 GLU A O 1
ATOM 575 N N . CYS A 1 72 ? -4.756 -1.666 1.456 1.00 95.88 72 CYS A N 1
ATOM 576 C CA . CYS A 1 72 ? -5.090 -0.256 1.696 1.00 95.88 72 CYS A CA 1
ATOM 577 C C . CYS A 1 72 ? -4.728 0.642 0.501 1.00 95.88 72 CYS A C 1
ATOM 579 O O . CYS A 1 72 ? -5.412 1.627 0.257 1.00 95.88 72 CYS A O 1
ATOM 581 N N . PHE A 1 73 ? -3.714 0.275 -0.289 1.00 94.81 73 PHE A N 1
ATOM 582 C CA . PHE A 1 73 ? -3.300 0.982 -1.511 1.00 94.81 73 PHE A CA 1
ATOM 583 C C . PHE A 1 73 ? -3.877 0.361 -2.793 1.00 94.81 73 PHE A C 1
ATOM 585 O O . PHE A 1 73 ? -3.719 0.906 -3.884 1.00 94.81 73 PHE A O 1
ATOM 592 N N . GLY A 1 74 ? -4.533 -0.793 -2.680 1.00 92.25 74 GLY A N 1
ATOM 593 C CA . GLY A 1 74 ? -5.095 -1.553 -3.791 1.00 92.25 74 GLY A CA 1
ATOM 594 C C . GLY A 1 74 ? -6.615 -1.620 -3.715 1.00 92.25 74 GLY A C 1
ATOM 595 O O . GLY A 1 74 ? -7.313 -0.622 -3.899 1.00 92.25 74 GLY A O 1
ATOM 596 N N . ARG A 1 75 ? -7.130 -2.824 -3.456 1.00 92.56 75 ARG A N 1
ATOM 597 C CA . ARG A 1 75 ? -8.566 -3.141 -3.409 1.00 92.56 75 ARG A CA 1
ATOM 598 C C . ARG A 1 75 ? -9.351 -2.233 -2.455 1.00 92.56 75 ARG A C 1
ATOM 600 O O . ARG A 1 75 ? -10.464 -1.813 -2.770 1.00 92.56 75 ARG A O 1
ATOM 607 N N . LEU A 1 76 ? -8.763 -1.891 -1.312 1.00 94.56 76 LEU A N 1
ATOM 608 C CA . LEU A 1 76 ? -9.419 -1.146 -0.240 1.00 94.56 76 LEU A CA 1
ATOM 609 C C . LEU A 1 76 ? -9.087 0.349 -0.245 1.00 94.56 76 LEU A C 1
ATOM 611 O O . LEU A 1 76 ? -9.518 1.056 0.658 1.00 94.56 76 LEU A O 1
ATOM 615 N N . LYS A 1 77 ? -8.427 0.865 -1.292 1.00 93.81 77 LYS A N 1
ATOM 616 C CA . LYS A 1 77 ? -8.074 2.293 -1.421 1.00 93.81 77 LYS A CA 1
ATOM 617 C C . LYS A 1 77 ? -9.246 3.260 -1.252 1.00 93.81 77 LYS A C 1
ATOM 619 O O . LYS A 1 77 ? -9.058 4.388 -0.834 1.00 93.81 77 LYS A O 1
ATOM 624 N N . HIS A 1 78 ? -10.466 2.826 -1.567 1.00 93.88 78 HIS A N 1
ATOM 625 C CA . HIS A 1 78 ? -11.671 3.645 -1.418 1.00 93.88 78 HIS A CA 1
ATOM 626 C C . HIS A 1 78 ? -12.021 3.938 0.053 1.00 93.88 78 HIS A C 1
ATOM 628 O O . HIS A 1 78 ? -12.789 4.857 0.314 1.00 93.88 78 HIS A O 1
ATOM 634 N N . ARG A 1 79 ? -11.464 3.172 1.002 1.00 90.94 79 ARG A N 1
ATOM 635 C CA . ARG A 1 79 ? -11.623 3.372 2.450 1.00 90.94 79 ARG A CA 1
ATOM 636 C C . ARG A 1 79 ? -10.459 4.128 3.093 1.00 90.94 79 ARG A C 1
ATOM 638 O O . ARG A 1 79 ? -10.545 4.461 4.267 1.00 90.94 79 ARG A O 1
ATOM 645 N N . TRP A 1 80 ? -9.372 4.369 2.359 1.00 94.25 80 TRP A N 1
ATOM 646 C CA . TRP A 1 80 ? -8.123 4.880 2.921 1.00 94.25 80 TRP A CA 1
ATOM 647 C C . TRP A 1 80 ? -7.662 6.142 2.208 1.00 94.25 80 TRP A C 1
ATOM 649 O O . TRP A 1 80 ? -7.627 6.216 0.982 1.00 94.25 80 TRP A O 1
ATOM 659 N N . LYS A 1 81 ? -7.213 7.124 2.990 1.00 95.62 81 LYS A N 1
ATOM 660 C CA . LYS A 1 81 ? -6.410 8.226 2.463 1.00 95.62 81 LYS A CA 1
ATOM 661 C C . LYS A 1 81 ? -4.947 7.796 2.471 1.00 95.62 81 LYS A C 1
ATOM 663 O O . LYS A 1 81 ? -4.312 7.764 3.520 1.00 95.62 81 LYS A O 1
ATOM 668 N N . THR A 1 82 ? -4.433 7.423 1.307 1.00 95.25 82 THR A N 1
ATOM 669 C CA . THR A 1 82 ? -3.096 6.838 1.168 1.00 95.25 82 THR A CA 1
ATOM 670 C C . THR A 1 82 ? -2.053 7.869 0.763 1.00 95.25 82 THR A C 1
ATOM 672 O O . THR A 1 82 ? -2.309 8.692 -0.116 1.00 95.25 82 THR A O 1
ATOM 675 N N . PHE A 1 83 ? -0.853 7.752 1.325 1.00 94.69 83 PHE A N 1
ATOM 676 C CA . PHE A 1 83 ? 0.317 8.541 0.947 1.00 94.69 83 PHE A CA 1
ATOM 677 C C . PHE A 1 83 ? 1.503 7.603 0.721 1.00 94.69 83 PHE A C 1
ATOM 679 O O . PHE A 1 83 ? 1.691 6.658 1.484 1.00 94.69 83 PHE A O 1
ATOM 686 N N . GLN A 1 84 ? 2.294 7.864 -0.318 1.00 94.69 84 GLN A N 1
ATOM 687 C CA . GLN A 1 84 ? 3.595 7.231 -0.530 1.00 94.69 84 GLN A CA 1
ATOM 688 C C . GLN A 1 84 ? 4.644 8.332 -0.466 1.00 94.69 84 GLN A C 1
ATOM 690 O O . GLN A 1 84 ? 4.530 9.329 -1.178 1.00 94.69 84 GLN A O 1
ATOM 695 N N . ILE A 1 85 ? 5.601 8.180 0.443 1.00 93.44 85 ILE A N 1
ATOM 696 C CA . ILE A 1 85 ? 6.592 9.208 0.748 1.00 93.44 85 ILE A CA 1
ATOM 697 C C . ILE A 1 85 ? 7.921 8.754 0.163 1.00 93.44 85 ILE A C 1
ATOM 699 O O . ILE A 1 85 ? 8.419 7.687 0.511 1.00 93.44 85 ILE A O 1
ATOM 703 N N . ASP A 1 86 ? 8.478 9.576 -0.721 1.00 95.25 86 ASP A N 1
ATOM 704 C CA . ASP A 1 86 ? 9.829 9.392 -1.230 1.00 95.25 86 ASP A CA 1
ATOM 705 C C . ASP A 1 86 ? 10.804 10.127 -0.307 1.00 95.25 86 ASP A C 1
ATOM 707 O O . ASP A 1 86 ? 10.701 11.348 -0.137 1.00 95.25 86 ASP A O 1
ATOM 711 N N . SER A 1 87 ? 11.753 9.398 0.278 1.00 93.31 87 SER A N 1
ATOM 712 C CA . SER A 1 87 ? 12.747 9.919 1.219 1.00 93.31 87 SER A CA 1
ATOM 713 C C . SER A 1 87 ? 13.501 11.130 0.655 1.00 93.31 87 SER A C 1
ATOM 715 O O . SER A 1 87 ? 13.838 12.041 1.403 1.00 93.31 87 SER A O 1
ATOM 717 N N . ARG A 1 88 ? 13.674 11.238 -0.669 1.00 93.19 88 ARG A N 1
ATOM 718 C CA . ARG A 1 88 ? 14.349 12.380 -1.322 1.00 93.19 88 ARG A CA 1
ATOM 719 C C . ARG A 1 88 ? 13.597 13.704 -1.179 1.00 93.19 88 ARG A C 1
ATOM 721 O O . ARG A 1 88 ? 14.197 14.773 -1.316 1.00 93.19 88 ARG A O 1
ATOM 728 N N . THR A 1 89 ? 12.288 13.634 -0.948 1.00 92.19 89 THR A N 1
ATOM 729 C CA . THR A 1 89 ? 11.401 14.796 -0.787 1.00 92.19 89 THR A CA 1
ATOM 730 C C . THR A 1 89 ? 11.259 15.238 0.668 1.00 92.19 89 THR A C 1
ATOM 732 O O . THR A 1 89 ? 10.747 16.325 0.926 1.00 92.19 89 THR A O 1
ATOM 735 N N . VAL A 1 90 ? 11.733 14.422 1.613 1.00 91.81 90 VAL A N 1
ATOM 736 C CA . VAL A 1 90 ? 11.667 14.696 3.049 1.00 91.81 90 VAL A CA 1
ATOM 737 C C . VAL A 1 90 ? 12.849 15.573 3.465 1.00 91.81 90 VAL A C 1
ATOM 739 O O . VAL A 1 90 ? 13.995 15.319 3.087 1.00 91.81 90 VAL A O 1
ATOM 742 N N . GLU A 1 91 ? 12.570 16.616 4.245 1.00 91.69 91 GLU A N 1
ATOM 743 C CA . GLU A 1 91 ? 13.592 17.495 4.817 1.00 91.69 91 GLU A CA 1
ATOM 744 C C . GLU A 1 91 ? 14.520 16.719 5.768 1.00 91.69 91 GLU A C 1
ATOM 746 O O . GLU A 1 91 ? 14.087 15.822 6.487 1.00 91.69 91 GLU A O 1
ATOM 751 N N . GLY A 1 92 ? 15.813 17.055 5.767 1.00 88.31 92 GLY A N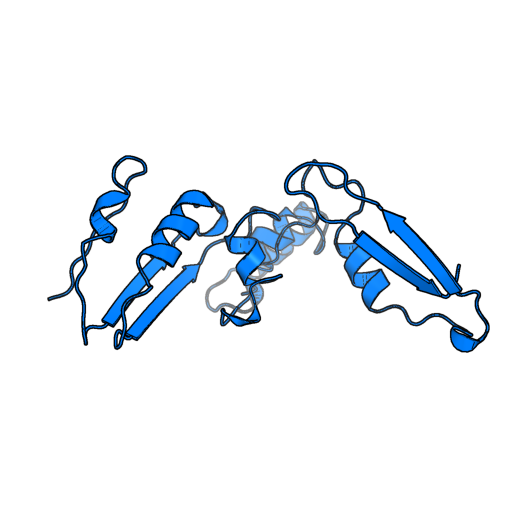 1
ATOM 752 C CA . GLY A 1 92 ? 16.808 16.417 6.636 1.00 88.31 92 GLY A CA 1
ATOM 753 C C . GLY A 1 92 ? 17.358 15.076 6.138 1.00 88.31 92 GLY A C 1
ATOM 754 O O . GLY A 1 92 ? 18.168 14.465 6.833 1.00 88.31 92 GLY A O 1
ATOM 755 N N . THR A 1 93 ? 16.980 14.614 4.942 1.00 90.06 93 THR A N 1
ATOM 756 C CA . THR A 1 93 ? 17.547 13.387 4.362 1.00 90.06 93 THR A CA 1
ATOM 757 C C . THR A 1 93 ? 18.874 13.637 3.648 1.00 90.06 93 THR A C 1
ATOM 759 O O . THR A 1 93 ? 19.077 14.656 2.981 1.00 90.06 93 THR A O 1
ATOM 762 N N . ASN A 1 94 ? 19.800 12.681 3.773 1.00 92.38 94 ASN A N 1
ATOM 763 C CA . ASN A 1 94 ? 21.086 12.729 3.086 1.00 92.38 94 ASN A CA 1
ATOM 764 C C . ASN A 1 94 ? 20.929 12.270 1.627 1.00 92.38 94 ASN A C 1
ATOM 766 O O . ASN A 1 94 ? 21.014 11.085 1.311 1.00 92.38 94 ASN A O 1
ATOM 770 N N . LYS A 1 95 ? 20.698 13.232 0.733 1.00 92.44 95 LYS A N 1
ATOM 771 C CA . LYS A 1 95 ? 20.440 12.982 -0.694 1.00 92.44 95 LYS A CA 1
ATOM 772 C C . LYS A 1 95 ? 21.631 12.365 -1.428 1.00 92.44 95 LYS A C 1
ATOM 774 O O . LYS A 1 95 ? 21.422 11.595 -2.359 1.00 92.44 95 LYS A O 1
ATOM 779 N N . GLU A 1 96 ? 22.857 12.676 -1.008 1.00 93.38 96 GLU A N 1
ATOM 780 C CA . GLU A 1 96 ? 24.068 12.088 -1.591 1.00 93.38 96 GLU A CA 1
ATOM 781 C C . GLU A 1 96 ? 24.178 10.605 -1.242 1.00 93.38 96 GLU A C 1
ATOM 783 O O . GLU A 1 96 ? 24.484 9.788 -2.107 1.00 93.38 96 GLU A O 1
ATOM 788 N N . GLN A 1 97 ? 23.881 10.249 0.009 1.00 92.62 97 GLN A N 1
ATOM 789 C CA . GLN A 1 97 ? 23.850 8.855 0.444 1.00 92.62 97 GLN A CA 1
ATOM 790 C C . GLN A 1 97 ? 22.741 8.074 -0.267 1.00 92.62 97 GLN A C 1
ATOM 792 O O . GLN A 1 97 ? 22.993 6.982 -0.762 1.00 92.62 97 GLN A O 1
ATOM 797 N N . ILE A 1 98 ? 21.547 8.661 -0.395 1.00 93.44 98 ILE A N 1
ATOM 798 C CA . ILE A 1 98 ? 20.444 8.047 -1.143 1.00 93.44 98 ILE A CA 1
ATOM 799 C C . ILE A 1 98 ? 20.857 7.783 -2.596 1.00 93.44 98 ILE A C 1
ATOM 801 O O . ILE A 1 98 ? 20.578 6.713 -3.121 1.00 93.44 98 ILE A O 1
ATOM 805 N N . ALA A 1 99 ? 21.535 8.730 -3.252 1.00 93.50 99 ALA A N 1
ATOM 806 C CA . ALA A 1 99 ? 21.992 8.542 -4.628 1.00 93.50 99 ALA A CA 1
ATOM 807 C C . ALA A 1 99 ? 22.984 7.373 -4.759 1.00 93.50 99 ALA A C 1
ATOM 809 O O . ALA A 1 99 ? 22.843 6.571 -5.680 1.00 93.50 99 ALA A O 1
ATOM 810 N N . LYS A 1 100 ? 23.927 7.242 -3.815 1.00 93.75 100 LYS A N 1
ATOM 811 C CA . LYS A 1 100 ? 24.862 6.105 -3.764 1.00 93.75 100 LYS A CA 1
ATOM 812 C C . LYS A 1 100 ? 24.133 4.784 -3.563 1.00 93.75 100 LYS A C 1
ATOM 814 O O . LYS A 1 100 ? 24.394 3.838 -4.286 1.00 93.75 10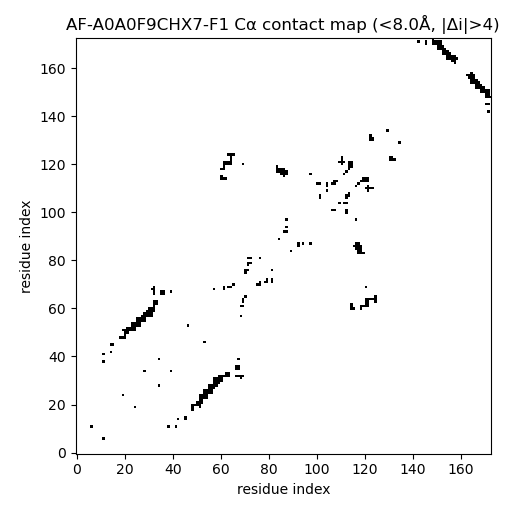0 LYS A O 1
ATOM 819 N N . GLU A 1 101 ? 23.164 4.737 -2.653 1.00 91.44 101 GLU A N 1
ATOM 820 C CA . GLU A 1 101 ? 22.359 3.532 -2.435 1.00 91.44 101 GLU A CA 1
ATOM 821 C C . GLU A 1 101 ? 21.577 3.133 -3.694 1.00 91.44 101 GLU A C 1
ATOM 823 O O . GLU A 1 101 ? 21.512 1.954 -4.029 1.00 91.44 101 GLU A O 1
ATOM 828 N N . VAL A 1 102 ? 21.017 4.089 -4.442 1.00 94.19 102 VAL A N 1
ATOM 829 C CA . VAL A 1 102 ? 20.357 3.773 -5.721 1.00 94.19 102 VAL A CA 1
ATOM 830 C C . VAL A 1 102 ? 21.335 3.138 -6.713 1.00 94.19 102 VAL A C 1
ATOM 832 O O . VAL A 1 102 ? 20.960 2.189 -7.401 1.00 94.19 102 VAL A O 1
ATOM 835 N N . GLU A 1 103 ? 22.566 3.642 -6.791 1.00 93.44 103 GLU A N 1
ATOM 836 C CA . GLU A 1 103 ? 23.613 3.091 -7.657 1.00 93.44 103 GLU A CA 1
ATOM 837 C C . GLU A 1 103 ? 24.049 1.690 -7.198 1.00 93.44 103 GLU A C 1
ATOM 839 O O . GLU A 1 103 ? 24.014 0.751 -7.994 1.00 93.44 103 GLU A O 1
ATOM 844 N N . ASP A 1 104 ? 24.354 1.531 -5.908 1.00 92.56 104 ASP A N 1
ATOM 845 C CA . ASP A 1 104 ? 24.832 0.283 -5.302 1.00 92.56 104 ASP A CA 1
ATOM 846 C C . ASP A 1 104 ? 23.832 -0.867 -5.466 1.00 92.56 104 ASP A C 1
ATOM 848 O O . ASP A 1 104 ? 24.222 -2.014 -5.694 1.00 92.56 104 ASP A O 1
ATOM 852 N N . TYR A 1 105 ? 22.532 -0.573 -5.368 1.00 89.25 105 TYR A N 1
ATOM 853 C CA . TYR A 1 105 ? 21.489 -1.587 -5.498 1.00 89.25 105 TYR A CA 1
ATOM 854 C C . TYR A 1 105 ? 21.100 -1.903 -6.942 1.00 89.25 105 TYR A C 1
ATOM 856 O O . TYR A 1 105 ? 20.375 -2.872 -7.131 1.00 89.25 105 TYR A O 1
ATOM 864 N N . GLY A 1 106 ? 21.590 -1.165 -7.947 1.00 87.75 106 GLY A N 1
ATOM 865 C CA . GLY A 1 106 ? 21.319 -1.447 -9.365 1.00 87.75 106 GLY A CA 1
ATOM 866 C C . GLY A 1 106 ? 20.186 -0.624 -9.991 1.00 87.75 106 GLY A C 1
ATOM 867 O O . GLY A 1 106 ? 19.730 -0.935 -11.092 1.00 87.75 106 GLY A O 1
ATOM 868 N N . GLY A 1 107 ? 19.753 0.456 -9.333 1.00 89.25 107 GLY A N 1
ATOM 869 C CA . GLY A 1 107 ? 18.860 1.468 -9.900 1.00 89.25 107 GLY A CA 1
ATOM 870 C C . GLY A 1 107 ? 17.454 1.546 -9.292 1.00 89.25 107 GLY A C 1
ATOM 871 O O . GLY A 1 107 ? 17.058 0.810 -8.393 1.00 89.25 107 GLY A O 1
ATOM 872 N N . GLU A 1 108 ? 16.650 2.476 -9.818 1.00 90.00 108 GLU A N 1
ATOM 873 C CA . GLU A 1 108 ? 15.350 2.907 -9.258 1.00 90.00 108 GLU A CA 1
ATOM 874 C C . GLU A 1 108 ? 14.275 1.811 -9.156 1.00 90.00 108 GLU A C 1
ATOM 876 O O . GLU A 1 108 ? 13.280 1.972 -8.440 1.00 90.00 108 GLU A O 1
ATOM 881 N N . ASN A 1 109 ? 14.422 0.730 -9.923 1.00 86.81 109 ASN A N 1
ATOM 882 C CA . ASN A 1 109 ? 13.430 -0.338 -10.017 1.00 86.81 109 ASN A CA 1
ATOM 883 C C . ASN A 1 109 ? 13.712 -1.515 -9.084 1.00 86.81 109 ASN A C 1
ATOM 885 O O . ASN A 1 109 ? 12.900 -2.437 -9.027 1.00 86.81 109 ASN A O 1
ATOM 889 N N . GLU A 1 110 ? 14.799 -1.461 -8.331 1.00 88.75 110 GLU A N 1
ATOM 890 C CA . GLU A 1 110 ? 15.170 -2.521 -7.410 1.00 88.75 110 GLU A CA 1
ATOM 891 C C . GLU A 1 110 ? 14.304 -2.472 -6.156 1.00 88.75 110 GLU A C 1
ATOM 893 O O . GLU A 1 110 ? 13.937 -1.397 -5.670 1.00 88.75 110 GLU A O 1
ATOM 898 N N . ASP A 1 111 ? 13.929 -3.642 -5.637 1.00 90.62 111 ASP A N 1
ATOM 899 C CA . ASP A 1 111 ? 12.971 -3.734 -4.529 1.00 90.62 111 ASP A CA 1
ATOM 900 C C . ASP A 1 111 ? 13.499 -3.035 -3.269 1.00 90.62 111 ASP A C 1
ATOM 902 O O . ASP A 1 111 ? 12.728 -2.406 -2.544 1.00 90.62 111 ASP A O 1
ATOM 906 N N . HIS A 1 112 ? 14.819 -3.045 -3.058 1.00 92.19 112 HIS A N 1
ATOM 907 C CA . HIS A 1 112 ? 15.452 -2.271 -1.994 1.00 92.19 112 HIS A CA 1
ATOM 908 C C . HIS A 1 112 ? 15.161 -0.769 -2.139 1.00 92.19 112 HIS A C 1
ATOM 910 O O . HIS A 1 112 ? 14.643 -0.139 -1.215 1.00 92.19 112 HIS A O 1
ATOM 916 N N . VAL A 1 113 ? 15.418 -0.206 -3.322 1.00 93.94 113 VAL A N 1
ATOM 917 C CA . VAL A 1 113 ? 15.205 1.218 -3.613 1.00 93.94 113 VAL A CA 1
ATOM 918 C C . VAL A 1 113 ? 13.719 1.573 -3.548 1.00 93.94 113 VAL A C 1
ATOM 920 O O . VAL A 1 113 ? 13.335 2.591 -2.967 1.00 93.94 113 VAL A O 1
ATOM 923 N N . LYS A 1 114 ? 12.847 0.711 -4.077 1.00 93.50 114 LYS A N 1
ATOM 924 C CA . LYS A 1 114 ? 11.392 0.876 -3.987 1.00 93.50 114 LYS A CA 1
ATOM 925 C C . LYS A 1 114 ? 10.933 1.000 -2.537 1.00 93.50 114 LYS A C 1
ATOM 927 O O . LYS A 1 114 ? 10.242 1.964 -2.218 1.00 93.50 114 LYS A O 1
ATOM 932 N N . ILE A 1 115 ? 11.342 0.076 -1.673 1.00 93.94 115 ILE A N 1
ATOM 933 C CA . ILE A 1 115 ? 10.865 0.007 -0.289 1.00 93.94 115 ILE A CA 1
ATOM 934 C C . ILE A 1 115 ? 11.439 1.141 0.562 1.00 93.94 115 ILE A C 1
ATOM 936 O O . ILE A 1 115 ? 10.675 1.833 1.234 1.00 93.94 115 ILE A O 1
ATOM 940 N N . TRP A 1 116 ? 12.763 1.312 0.559 1.00 93.56 116 TRP A N 1
ATOM 941 C CA . TRP A 1 116 ? 13.464 2.140 1.549 1.00 93.56 116 TRP A CA 1
ATOM 942 C C . TRP A 1 116 ? 13.657 3.594 1.114 1.00 93.56 116 TRP A C 1
ATOM 944 O O . TRP A 1 116 ? 13.772 4.480 1.960 1.00 93.56 116 TRP A O 1
ATOM 954 N N . ILE A 1 117 ? 13.648 3.859 -0.195 1.00 94.62 117 ILE A N 1
ATOM 955 C CA . ILE A 1 117 ? 13.841 5.210 -0.7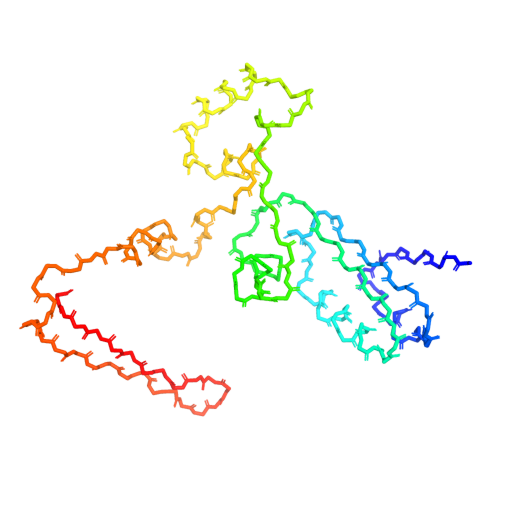36 1.00 94.62 117 ILE A CA 1
ATOM 956 C C . ILE A 1 117 ? 12.520 5.761 -1.268 1.00 94.62 117 ILE A C 1
ATOM 958 O O . ILE A 1 117 ? 12.130 6.869 -0.915 1.00 94.62 117 ILE A O 1
ATOM 962 N N . ARG A 1 118 ? 11.800 4.999 -2.097 1.00 95.12 118 ARG A N 1
ATOM 963 C CA . ARG A 1 118 ? 10.633 5.515 -2.837 1.00 95.12 118 ARG A CA 1
ATOM 964 C C . ARG A 1 118 ? 9.291 5.334 -2.117 1.00 95.12 118 ARG A C 1
ATOM 966 O O . ARG A 1 118 ? 8.284 5.857 -2.591 1.00 95.12 118 ARG A O 1
ATOM 973 N N . GLY A 1 119 ? 9.236 4.548 -1.039 1.00 94.69 119 GLY A N 1
ATOM 974 C CA . GLY A 1 119 ? 7.978 4.214 -0.359 1.00 94.69 119 GLY A CA 1
ATOM 975 C C . GLY A 1 119 ? 7.005 3.411 -1.238 1.00 94.69 119 GLY A C 1
ATOM 976 O O . GLY A 1 119 ? 5.780 3.529 -1.117 1.00 94.69 119 GLY A O 1
ATOM 977 N N . LEU A 1 120 ? 7.537 2.600 -2.153 1.00 94.69 120 LEU A N 1
ATOM 978 C CA . LEU A 1 120 ? 6.798 1.740 -3.071 1.00 94.69 120 LEU A CA 1
ATOM 979 C C . LEU A 1 120 ? 6.874 0.276 -2.638 1.00 94.69 120 LEU A C 1
ATOM 981 O O . LEU A 1 120 ? 7.906 -0.209 -2.187 1.00 94.69 120 LEU A O 1
ATOM 985 N N . PHE A 1 121 ? 5.771 -0.444 -2.828 1.00 93.19 121 PHE A N 1
ATOM 986 C CA . PHE A 1 121 ? 5.740 -1.891 -2.619 1.00 93.19 121 PHE A CA 1
ATOM 987 C C . PHE A 1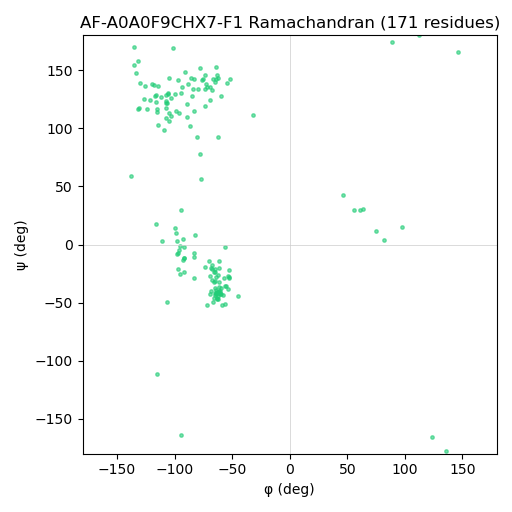 121 ? 6.684 -2.612 -3.598 1.00 93.19 121 PHE A C 1
ATOM 989 O O . PHE A 1 121 ? 6.784 -2.178 -4.753 1.00 93.19 121 PHE A O 1
ATOM 996 N N . PRO A 1 122 ? 7.324 -3.721 -3.181 1.00 90.56 122 PRO A N 1
ATOM 997 C CA . PRO A 1 122 ? 8.193 -4.494 -4.054 1.00 90.56 122 PRO A CA 1
ATOM 998 C C . PRO A 1 122 ? 7.404 -5.100 -5.214 1.00 90.56 122 PRO A C 1
ATOM 1000 O O . PRO A 1 122 ? 6.195 -5.343 -5.125 1.00 90.56 122 PRO A O 1
ATOM 1003 N N . SER A 1 123 ? 8.094 -5.325 -6.326 1.00 77.94 123 SER A N 1
ATOM 1004 C CA . SER A 1 123 ? 7.504 -5.864 -7.554 1.00 77.94 123 SER A CA 1
ATOM 1005 C C . SER A 1 123 ? 7.389 -7.378 -7.540 1.00 77.94 123 SER A C 1
ATOM 1007 O O . SER A 1 123 ? 6.450 -7.905 -8.142 1.00 77.94 123 SER A O 1
ATOM 1009 N N . GLN A 1 124 ? 8.283 -8.065 -6.825 1.00 64.31 124 GLN A N 1
ATOM 1010 C CA . GLN A 1 124 ? 8.187 -9.502 -6.619 1.00 64.31 124 GLN A CA 1
ATOM 1011 C C . GLN A 1 124 ? 7.583 -9.836 -5.256 1.00 64.31 124 GLN A C 1
ATOM 1013 O O . GLN A 1 124 ? 8.047 -9.417 -4.199 1.00 64.31 124 GLN A O 1
ATOM 1018 N N . SER A 1 125 ? 6.572 -10.699 -5.291 1.00 55.34 125 SER A N 1
ATOM 1019 C CA . SER A 1 125 ? 6.484 -11.760 -4.297 1.00 55.34 125 SER A CA 1
ATOM 1020 C C . SER A 1 125 ? 7.282 -12.892 -4.922 1.00 55.34 125 SER A C 1
ATOM 1022 O O . SER A 1 125 ? 7.126 -13.152 -6.116 1.00 55.34 125 SER A O 1
ATOM 1024 N N . SER A 1 126 ? 8.100 -13.597 -4.148 1.00 48.47 126 SER A N 1
ATOM 1025 C CA . SER A 1 126 ? 8.819 -14.792 -4.613 1.00 48.47 126 SER A CA 1
ATOM 1026 C C . SER A 1 126 ? 7.905 -15.896 -5.189 1.00 48.47 126 SER A C 1
ATOM 1028 O O . SER A 1 126 ? 8.398 -16.919 -5.652 1.00 48.47 126 SER A O 1
ATOM 1030 N N . ARG A 1 127 ? 6.573 -15.709 -5.177 1.00 50.12 127 ARG A N 1
ATOM 1031 C CA . ARG A 1 127 ? 5.545 -16.611 -5.718 1.00 50.12 127 ARG A CA 1
ATOM 1032 C C . ARG A 1 127 ? 4.814 -16.079 -6.959 1.00 50.12 127 ARG A C 1
ATOM 1034 O O . ARG A 1 127 ? 3.862 -16.715 -7.402 1.00 50.12 127 ARG A O 1
ATOM 1041 N N . GLN A 1 128 ? 5.176 -14.916 -7.500 1.00 53.66 128 GLN A N 1
ATOM 1042 C CA . GLN A 1 128 ? 4.426 -14.301 -8.599 1.00 53.66 128 GLN A CA 1
ATOM 1043 C C . GLN A 1 128 ? 5.061 -14.640 -9.958 1.00 53.66 128 GLN A C 1
ATOM 1045 O O . GLN A 1 128 ? 6.161 -14.195 -10.260 1.00 53.66 128 GLN A O 1
ATOM 1050 N N . PHE A 1 129 ? 4.360 -15.425 -10.787 1.00 61.78 129 PHE A N 1
ATOM 1051 C CA . PHE A 1 129 ? 4.834 -15.807 -12.130 1.00 61.78 129 PHE A CA 1
ATOM 1052 C C . PHE A 1 129 ? 4.848 -14.624 -13.115 1.00 61.78 129 PHE A C 1
ATOM 1054 O O . PHE A 1 129 ? 5.642 -14.602 -14.051 1.00 61.78 129 PHE A O 1
ATOM 1061 N N . ILE A 1 130 ? 3.976 -13.631 -12.898 1.00 73.56 130 ILE A N 1
ATOM 1062 C CA . ILE A 1 130 ? 3.872 -12.417 -13.717 1.00 73.56 130 ILE A CA 1
ATOM 1063 C C . ILE A 1 130 ? 4.242 -11.201 -12.850 1.00 73.56 130 ILE A C 1
ATOM 1065 O O . ILE A 1 130 ? 3.501 -10.890 -11.912 1.00 73.56 130 ILE A O 1
ATOM 1069 N N . PRO A 1 131 ? 5.354 -10.509 -13.153 1.00 71.12 131 PRO A N 1
ATOM 1070 C CA . PRO A 1 131 ? 5.755 -9.271 -12.490 1.00 71.12 131 PRO A CA 1
ATOM 1071 C C . PRO A 1 131 ? 4.673 -8.181 -12.522 1.00 71.12 131 PRO A C 1
ATOM 1073 O O . PRO A 1 131 ? 3.995 -7.976 -13.532 1.00 71.12 131 PRO A O 1
ATOM 1076 N N . SER A 1 132 ? 4.502 -7.466 -11.406 1.00 73.06 132 SER A N 1
ATOM 1077 C CA . SER A 1 132 ? 3.429 -6.466 -11.258 1.00 73.06 132 SER A CA 1
ATOM 1078 C C . SER A 1 132 ? 3.604 -5.243 -12.170 1.00 73.06 132 SER A C 1
ATOM 1080 O O . SER A 1 132 ? 2.618 -4.666 -12.625 1.00 73.06 132 SER A O 1
ATOM 1082 N N . ASP A 1 133 ? 4.840 -4.864 -12.481 1.00 74.69 133 ASP A N 1
ATOM 1083 C CA . ASP A 1 133 ? 5.182 -3.779 -13.406 1.00 74.69 133 ASP A CA 1
ATOM 1084 C C . ASP A 1 133 ? 4.726 -4.073 -14.844 1.00 74.69 133 ASP A C 1
ATOM 1086 O O . ASP A 1 133 ? 4.165 -3.192 -15.502 1.00 74.69 133 ASP A O 1
ATOM 1090 N N . LEU A 1 134 ? 4.856 -5.322 -15.307 1.00 81.19 134 LEU A N 1
ATOM 1091 C CA . LEU A 1 134 ? 4.307 -5.752 -16.597 1.00 81.19 134 LEU A CA 1
ATOM 1092 C C . LEU A 1 134 ? 2.780 -5.629 -16.631 1.00 81.19 134 LEU A C 1
ATOM 1094 O O . LEU A 1 134 ? 2.220 -5.158 -17.623 1.00 81.19 134 LEU A O 1
ATOM 1098 N N . VAL A 1 135 ? 2.098 -5.998 -15.540 1.00 82.25 135 VAL A N 1
ATOM 1099 C CA . VAL A 1 135 ? 0.639 -5.841 -15.420 1.00 82.25 135 VAL A CA 1
ATOM 1100 C C . VAL A 1 135 ? 0.254 -4.361 -15.474 1.00 82.25 135 VAL A C 1
ATOM 1102 O O . VAL A 1 135 ? -0.664 -3.986 -16.204 1.00 82.25 135 VAL A O 1
ATOM 1105 N N . GLU A 1 136 ? 0.950 -3.495 -14.736 1.00 82.62 136 GLU A N 1
ATOM 1106 C CA . GLU A 1 136 ? 0.680 -2.054 -14.737 1.00 82.62 136 GLU A CA 1
ATOM 1107 C C . GLU A 1 136 ? 0.913 -1.405 -16.105 1.00 82.62 136 GLU A C 1
ATOM 1109 O O . GLU A 1 136 ? 0.104 -0.573 -16.531 1.00 82.62 136 GLU A O 1
ATOM 1114 N N . ALA A 1 137 ? 1.976 -1.799 -16.809 1.00 84.88 137 ALA A N 1
ATOM 1115 C CA . ALA A 1 137 ? 2.246 -1.355 -18.171 1.00 84.88 137 ALA A CA 1
ATOM 1116 C C . ALA A 1 137 ? 1.137 -1.810 -19.134 1.00 84.88 137 ALA A C 1
ATOM 1118 O O . ALA A 1 137 ? 0.590 -0.993 -19.880 1.00 84.88 137 ALA A O 1
ATOM 1119 N N . ALA A 1 138 ? 0.732 -3.082 -19.060 1.00 85.62 138 ALA A N 1
ATOM 1120 C CA . ALA A 1 138 ? -0.327 -3.642 -19.897 1.00 85.62 138 ALA A CA 1
ATOM 1121 C C . ALA A 1 138 ? -1.682 -2.947 -19.682 1.00 85.62 138 ALA A C 1
ATOM 1123 O O . ALA A 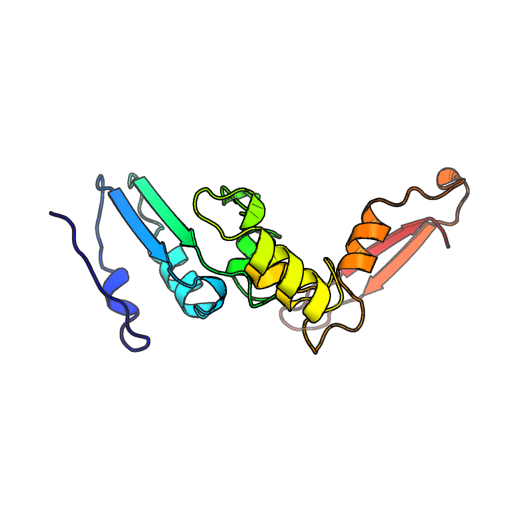1 138 ? -2.404 -2.698 -20.643 1.00 85.62 138 ALA A O 1
ATOM 1124 N N . ARG A 1 139 ? -2.016 -2.545 -18.447 1.00 82.88 139 ARG A N 1
ATOM 1125 C CA . ARG A 1 139 ? -3.266 -1.811 -18.153 1.00 82.88 139 ARG A CA 1
ATOM 1126 C C . ARG A 1 139 ? -3.335 -0.426 -18.798 1.00 82.88 139 ARG A C 1
ATOM 1128 O O . ARG A 1 139 ? -4.432 0.101 -18.966 1.00 82.88 139 ARG A O 1
ATOM 1135 N N . LYS A 1 140 ? -2.190 0.181 -19.124 1.00 86.19 140 LYS A N 1
ATOM 1136 C CA . LYS A 1 140 ? -2.106 1.497 -19.782 1.00 86.19 140 LYS A CA 1
ATOM 1137 C C . LYS A 1 140 ? -2.024 1.389 -21.307 1.00 86.19 140 LYS A C 1
ATOM 1139 O O . LYS A 1 140 ? -2.178 2.398 -21.994 1.00 86.19 140 LYS A O 1
ATOM 1144 N N . TYR A 1 141 ? -1.770 0.194 -21.835 1.00 84.06 141 TYR A N 1
ATOM 1145 C CA . TYR A 1 141 ? -1.625 -0.037 -23.264 1.00 84.06 141 TYR A CA 1
ATOM 1146 C C . TYR A 1 141 ? -2.962 0.137 -23.999 1.00 84.06 141 TYR A C 1
ATOM 1148 O O . TYR A 1 141 ? -4.000 -0.361 -23.565 1.00 84.06 141 TYR A O 1
ATOM 1156 N N . LYS A 1 142 ? -2.929 0.829 -25.143 1.00 82.38 142 LYS A N 1
ATOM 1157 C CA . LYS A 1 142 ? -4.066 0.940 -26.063 1.00 82.38 142 LYS A CA 1
ATOM 1158 C C . LYS A 1 142 ? -3.786 0.097 -27.299 1.00 82.38 142 LYS A C 1
ATOM 1160 O O . LYS A 1 142 ? -2.839 0.373 -28.031 1.00 82.38 142 LYS A O 1
ATOM 1165 N N . ALA A 1 143 ? -4.620 -0.912 -27.529 1.00 80.62 143 ALA A N 1
ATOM 1166 C CA . ALA A 1 143 ? -4.497 -1.772 -28.696 1.00 80.62 143 ALA A CA 1
ATOM 1167 C C . ALA A 1 143 ? -4.817 -1.004 -29.987 1.00 80.62 143 ALA A C 1
ATOM 1169 O O . ALA A 1 143 ? -5.825 -0.302 -30.083 1.00 80.62 143 ALA A O 1
ATOM 1170 N N . LEU A 1 144 ? -3.960 -1.165 -30.996 1.00 84.12 144 LEU A N 1
ATOM 1171 C CA . LEU A 1 144 ? -4.206 -0.651 -32.341 1.00 84.12 144 LEU A CA 1
ATOM 1172 C C . LEU A 1 144 ? -5.293 -1.488 -33.021 1.00 84.12 144 LEU A C 1
ATOM 1174 O O . LEU A 1 144 ? -5.283 -2.712 -32.916 1.00 84.12 144 LEU A O 1
ATOM 1178 N N . ALA A 1 145 ? -6.212 -0.821 -33.723 1.00 84.19 145 ALA A N 1
ATOM 1179 C CA . ALA A 1 145 ? -7.341 -1.455 -34.408 1.00 84.19 145 ALA A CA 1
ATOM 1180 C C . ALA A 1 145 ? -8.231 -2.324 -33.492 1.00 84.19 145 ALA A C 1
ATOM 1182 O O . ALA A 1 145 ? -8.831 -3.285 -33.958 1.00 84.19 145 ALA A O 1
ATOM 1183 N N . TYR A 1 146 ? -8.333 -1.981 -32.198 1.00 82.69 146 TYR A N 1
ATOM 1184 C CA . TYR A 1 146 ? -9.082 -2.745 -31.191 1.00 82.69 146 TYR A CA 1
ATOM 1185 C C . TYR A 1 146 ? -10.468 -3.185 -31.676 1.00 82.69 146 TYR A C 1
ATOM 1187 O O . TYR A 1 146 ? -10.817 -4.355 -31.544 1.00 82.69 146 TYR A O 1
ATOM 1195 N N . ASP A 1 147 ? -11.208 -2.282 -32.323 1.00 86.31 147 ASP A N 1
ATOM 1196 C CA . ASP A 1 147 ? -12.585 -2.506 -32.773 1.00 86.31 147 ASP A CA 1
ATOM 1197 C C . ASP A 1 147 ? -12.738 -3.628 -33.810 1.00 86.31 147 ASP A C 1
ATOM 1199 O O . ASP A 1 147 ? -13.800 -4.245 -33.879 1.00 86.31 147 ASP A O 1
ATOM 1203 N N . THR A 1 148 ? -11.695 -3.928 -34.592 1.00 87.06 148 THR A N 1
ATOM 1204 C CA . THR A 1 148 ? -11.726 -4.979 -35.626 1.00 87.06 148 THR A CA 1
ATOM 1205 C C . THR A 1 148 ? -11.162 -6.314 -35.144 1.00 87.06 148 THR A C 1
ATOM 1207 O O . THR A 1 148 ? -11.215 -7.308 -35.870 1.00 87.06 148 THR A O 1
ATOM 1210 N N . LEU A 1 149 ? -10.623 -6.360 -33.925 1.00 89.06 149 LEU A N 1
ATOM 1211 C CA . LEU A 1 149 ? -10.030 -7.566 -33.366 1.00 89.06 149 LEU A CA 1
ATOM 1212 C C . LEU A 1 149 ? -11.099 -8.548 -32.852 1.00 89.06 149 LEU A C 1
ATOM 1214 O O . LEU A 1 149 ? -12.179 -8.132 -32.424 1.00 89.06 149 LEU A O 1
ATOM 1218 N N . PRO A 1 150 ? -10.813 -9.864 -32.855 1.00 88.94 150 PRO A N 1
ATOM 1219 C CA . PRO A 1 150 ? -11.755 -10.865 -32.374 1.00 88.94 150 PRO A CA 1
ATOM 1220 C C . PRO A 1 150 ? -12.017 -10.708 -30.875 1.00 88.94 150 PRO A C 1
ATOM 1222 O O . PRO A 1 150 ? -11.093 -10.485 -30.090 1.00 88.94 150 PRO A O 1
ATOM 1225 N N . LYS A 1 151 ? -13.282 -10.884 -30.482 1.00 91.69 151 LYS A N 1
ATOM 1226 C CA . LYS A 1 151 ? -13.710 -10.984 -29.083 1.00 91.69 151 LYS A CA 1
ATOM 1227 C C . LYS A 1 151 ? -13.558 -12.426 -28.614 1.00 91.69 151 LYS A C 1
ATOM 1229 O O . LYS A 1 151 ? -14.065 -13.343 -29.252 1.00 91.69 151 LYS A O 1
ATOM 1234 N N . ILE A 1 152 ? -12.876 -12.611 -27.495 1.00 91.69 152 ILE A N 1
ATOM 1235 C CA . ILE A 1 152 ? -12.613 -13.904 -26.875 1.00 91.69 152 ILE A CA 1
ATOM 1236 C C . ILE A 1 152 ? -13.193 -13.861 -25.465 1.00 91.69 152 ILE A C 1
ATOM 1238 O O . ILE A 1 152 ? -12.865 -12.980 -24.668 1.00 91.69 152 ILE A O 1
ATOM 1242 N N . LEU A 1 153 ? -14.064 -14.822 -25.178 1.00 93.62 153 LEU A N 1
ATOM 1243 C CA . LEU A 1 153 ? -14.644 -15.050 -23.864 1.00 93.62 153 LEU A CA 1
ATOM 1244 C C . LEU A 1 153 ? -13.981 -16.288 -23.259 1.00 93.62 153 LEU A C 1
ATOM 1246 O O . LEU A 1 153 ? -13.908 -17.331 -23.904 1.00 93.62 153 LEU A O 1
ATOM 1250 N N . SER A 1 154 ? -13.516 -16.168 -22.025 1.00 91.81 154 SER A N 1
ATOM 1251 C CA . SER A 1 154 ? -13.007 -17.271 -21.218 1.00 91.81 154 SER A CA 1
ATOM 1252 C C . SER A 1 154 ? -13.856 -17.399 -19.965 1.00 91.81 154 SER A C 1
ATOM 1254 O O . SER A 1 154 ? -14.193 -16.392 -19.342 1.00 91.81 154 SER A O 1
ATOM 1256 N N . VAL A 1 155 ? -14.176 -18.627 -19.582 1.00 92.88 155 VAL A N 1
ATOM 1257 C CA . VAL A 1 155 ? -14.903 -18.917 -18.349 1.00 92.88 155 VAL A CA 1
ATOM 1258 C C . VAL A 1 155 ? -14.095 -19.935 -17.564 1.00 92.88 155 VAL A C 1
ATOM 1260 O O . VAL A 1 155 ? -13.771 -20.996 -18.093 1.00 92.88 155 VAL A O 1
ATOM 1263 N N . ASP A 1 156 ? -13.783 -19.594 -16.321 1.00 91.12 156 ASP A N 1
ATOM 1264 C CA . ASP A 1 156 ? -13.256 -20.515 -15.325 1.00 91.12 156 ASP A CA 1
ATOM 1265 C C . ASP A 1 156 ? -14.381 -20.838 -14.341 1.00 91.12 156 ASP A C 1
ATOM 1267 O O . ASP A 1 156 ? -14.828 -19.978 -13.578 1.00 91.12 156 ASP A O 1
ATOM 1271 N N . VAL A 1 157 ? -14.928 -22.048 -14.450 1.00 90.50 157 VAL A N 1
ATOM 1272 C CA . VAL A 1 157 ? -16.102 -22.469 -13.683 1.00 90.50 157 VAL A CA 1
ATOM 1273 C C . VAL A 1 157 ? -15.638 -23.075 -12.367 1.00 90.50 157 VAL A C 1
ATOM 1275 O O . VAL A 1 157 ? -15.120 -24.194 -12.341 1.00 90.50 157 VAL A O 1
ATOM 1278 N N . ALA A 1 158 ? -15.886 -22.359 -11.271 1.00 87.75 158 ALA A N 1
ATOM 1279 C CA . ALA A 1 158 ? -15.692 -22.902 -9.935 1.00 87.75 158 ALA A CA 1
ATOM 1280 C C . ALA A 1 158 ? -16.646 -24.079 -9.694 1.00 87.75 158 ALA A C 1
ATOM 1282 O O . ALA A 1 158 ? -17.796 -24.087 -10.143 1.00 87.75 158 ALA A O 1
ATOM 1283 N N . ARG A 1 159 ? -16.151 -25.096 -8.987 1.00 83.44 159 ARG A N 1
ATOM 1284 C CA . ARG A 1 159 ? -16.960 -26.225 -8.506 1.00 83.44 159 ARG A CA 1
ATOM 1285 C C . ARG A 1 159 ? -17.416 -25.947 -7.067 1.00 83.44 159 ARG A C 1
ATOM 1287 O O . ARG A 1 159 ? -17.388 -24.810 -6.619 1.00 83.44 159 ARG A O 1
ATOM 1294 N N . PHE A 1 160 ? -17.875 -26.977 -6.357 1.00 73.88 160 PHE A N 1
ATOM 1295 C CA . PHE A 1 160 ? -18.271 -26.874 -4.951 1.00 73.88 160 PHE A CA 1
ATOM 1296 C C . PHE A 1 160 ? -17.180 -26.228 -4.083 1.00 73.88 160 PHE A C 1
ATOM 1298 O O . PHE A 1 160 ? -16.001 -26.525 -4.263 1.00 73.88 160 PHE A O 1
ATOM 1305 N N . GLY A 1 161 ? -17.601 -25.418 -3.112 1.00 78.62 161 GLY A N 1
ATOM 1306 C CA . GLY A 1 161 ? -16.726 -24.672 -2.208 1.00 78.62 161 GLY A CA 1
ATOM 1307 C C . GLY A 1 161 ? -17.020 -23.173 -2.251 1.00 78.62 161 GLY A C 1
ATOM 1308 O O . GLY A 1 161 ? -18.052 -22.759 -2.778 1.00 78.62 161 GLY A O 1
ATOM 1309 N N . ASP A 1 162 ? -16.096 -22.383 -1.703 1.00 77.38 162 ASP A N 1
ATOM 1310 C CA . ASP A 1 162 ? -16.197 -20.918 -1.610 1.00 77.38 162 ASP A CA 1
ATOM 1311 C C . ASP A 1 162 ? -15.538 -20.186 -2.801 1.00 77.38 162 ASP A C 1
ATOM 1313 O O . ASP A 1 162 ? -15.460 -18.954 -2.823 1.00 77.38 162 ASP A O 1
ATOM 1317 N N . ASP A 1 163 ? -15.056 -20.931 -3.802 1.00 82.25 163 ASP A N 1
ATOM 1318 C CA . ASP A 1 163 ? -14.402 -20.375 -4.987 1.00 82.25 163 ASP A CA 1
ATOM 1319 C C . ASP A 1 163 ? -15.411 -19.724 -5.947 1.00 82.25 163 ASP A C 1
ATOM 1321 O O . ASP A 1 163 ? -16.545 -20.176 -6.128 1.00 82.25 163 ASP A O 1
ATOM 1325 N N . GLN A 1 164 ? -14.987 -18.651 -6.615 1.00 85.81 164 GLN A N 1
ATOM 1326 C CA . GLN A 1 164 ? -15.837 -17.905 -7.544 1.00 85.81 164 GLN A CA 1
ATOM 1327 C C . GLN A 1 164 ? -15.671 -18.400 -8.982 1.00 85.81 164 GLN A C 1
ATOM 1329 O O . GLN A 1 164 ? -14.554 -18.546 -9.469 1.00 85.81 164 GLN A O 1
ATOM 1334 N N . THR A 1 165 ? -16.786 -18.580 -9.700 1.00 90.75 165 THR A N 1
ATOM 1335 C CA . THR A 1 165 ? -16.751 -18.709 -11.167 1.00 90.75 165 THR A CA 1
ATOM 1336 C C . THR A 1 165 ? -16.367 -17.362 -11.769 1.00 90.75 165 THR A C 1
ATOM 1338 O O . THR A 1 165 ? -17.032 -16.355 -11.516 1.00 90.75 165 THR A O 1
ATOM 1341 N N . VAL A 1 166 ? -15.314 -17.341 -12.584 1.00 91.38 166 VAL A N 1
ATOM 1342 C CA . VAL A 1 166 ? -14.763 -16.120 -13.175 1.00 91.38 166 VAL A CA 1
ATOM 1343 C C . VAL A 1 166 ? -15.005 -16.119 -14.678 1.00 91.38 166 VAL A C 1
ATOM 1345 O O . VAL A 1 166 ? -14.626 -17.042 -15.395 1.00 91.38 166 VAL A O 1
ATOM 1348 N N . ILE A 1 167 ? -15.610 -15.042 -15.175 1.00 93.44 167 ILE A N 1
ATOM 1349 C CA . ILE A 1 167 ? -15.762 -14.790 -16.608 1.00 93.44 167 ILE A CA 1
ATOM 1350 C C . ILE A 1 167 ? -14.812 -13.659 -16.995 1.00 93.44 167 ILE A C 1
ATOM 1352 O O . ILE A 1 167 ? -14.872 -12.562 -16.443 1.00 93.44 167 ILE A O 1
ATOM 1356 N N . GLY A 1 168 ? -13.943 -13.931 -17.963 1.00 91.00 168 GLY A N 1
ATOM 1357 C CA . GLY A 1 168 ? -13.017 -12.968 -18.544 1.00 91.00 168 GLY A CA 1
ATOM 1358 C C . GLY A 1 168 ? -13.347 -12.706 -20.008 1.00 91.00 168 GLY A C 1
ATOM 1359 O O . GLY A 1 168 ? -13.590 -13.633 -20.776 1.00 91.00 168 GLY A O 1
ATOM 1360 N N . THR A 1 169 ? -13.326 -11.443 -20.417 1.00 91.19 169 THR A N 1
ATOM 1361 C CA . THR A 1 169 ? -13.436 -11.047 -21.827 1.00 91.19 169 THR A CA 1
ATOM 1362 C C . THR A 1 169 ? -12.175 -10.327 -22.258 1.00 91.19 169 THR A C 1
ATOM 1364 O O . THR A 1 169 ? -11.704 -9.435 -21.550 1.00 91.19 169 THR A O 1
ATOM 1367 N N . ARG A 1 170 ? -11.678 -10.637 -23.453 1.00 88.56 170 ARG A N 1
ATOM 1368 C CA . ARG A 1 170 ? -10.640 -9.850 -24.125 1.00 88.56 170 ARG A CA 1
ATOM 1369 C C . ARG A 1 170 ? -10.991 -9.654 -25.595 1.00 88.56 170 ARG A C 1
ATOM 1371 O O . ARG A 1 170 ? -11.692 -10.474 -26.177 1.00 88.56 170 ARG A O 1
ATOM 1378 N N . GLN A 1 171 ? -10.487 -8.590 -26.203 1.00 89.69 171 GLN A N 1
ATOM 1379 C CA . GLN A 1 171 ? -10.611 -8.344 -27.637 1.00 89.69 171 GLN A CA 1
ATOM 1380 C C . GLN A 1 171 ? -9.231 -7.982 -28.176 1.00 89.69 171 GLN A C 1
ATOM 1382 O O . GLN A 1 171 ? -8.628 -7.017 -27.713 1.00 89.69 171 GLN A O 1
ATOM 1387 N N . GLY A 1 172 ? -8.684 -8.797 -29.077 1.00 82.94 172 GLY A N 1
ATOM 1388 C CA . GLY A 1 172 ? -7.284 -8.643 -29.486 1.00 82.94 172 GLY A CA 1
ATOM 1389 C C . GLY A 1 172 ? -6.479 -9.924 -29.578 1.00 82.94 172 GLY A C 1
ATOM 1390 O O . GLY A 1 172 ? -6.997 -11.020 -29.376 1.00 82.94 172 GLY A O 1
ATOM 1391 N N . ARG A 1 173 ? -5.193 -9.748 -29.901 1.00 61.91 173 ARG A N 1
ATOM 1392 C CA . ARG A 1 173 ? -4.167 -10.782 -29.734 1.00 61.91 173 ARG A CA 1
ATOM 1393 C C . ARG A 1 173 ? -3.817 -10.939 -28.268 1.00 61.91 173 ARG A C 1
ATOM 1395 O O . ARG A 1 173 ? -3.726 -9.911 -27.571 1.00 61.91 173 ARG A O 1
#

Organism: NCBI:txid412755

pLDDT: mean 81.85, std 16.15, range [34.69, 95.88]

Foldseek 3Di:
DDDDDDDDPPDLPVLQPPPPAQEEAEAEAEQQLPDAQVSVVSVVVSPPDPNYHYHYYHDHFQAACDHDVVCCVPVVVVVDDDDQDALCPDPPDDVVVLVVVQVVQPHCLHQCNQGPGGSHHHQDDVPDPDTVVVVVVVVPDDDDPQVPFDKDKDWDDDDPDPDDTDIDIDGHD

Mean predicted aligned error: 11.84 Å

Solvent-accessible surface area (backbone atoms only — not comparable to full-atom values): 10827 Å² total; per-residue (Å²): 138,84,88,83,81,84,87,53,99,89,54,75,67,80,53,73,72,70,88,46,78,71,41,76,46,77,45,79,36,75,50,30,45,71,59,56,54,68,59,53,52,54,50,58,66,53,67,68,62,68,74,41,53,75,47,78,47,73,44,58,58,29,78,36,65,56,62,60,53,42,30,40,76,50,88,42,29,91,82,42,94,77,84,70,60,39,46,84,79,44,87,93,55,64,58,69,58,52,53,50,50,30,58,76,66,73,31,81,83,30,49,67,36,19,22,76,39,46,38,30,56,34,58,67,51,103,81,55,93,68,54,49,63,60,53,57,53,56,74,71,59,78,71,82,67,44,89,79,36,59,77,46,78,47,74,49,78,48,64,92,75,93,60,73,64,46,78,48,78,50,59,52,133

Radius of gyration: 21.5 Å; Cα contacts (8 Å, |Δi|>4): 199; chains: 1; bounding box: 47×44×65 Å